Protein AF-A0A7S0BMJ3-F1 (afdb_monomer_lite)

InterPro domains:
  IPR004853 Sugar phosphate transporter domain [PF03151] (7-109)
  IPR050186 Triose Phosphate/Phosphate Translocator [PTHR11132] (7-109)

Structure (mmCIF, N/CA/C/O backbone):
data_AF-A0A7S0BMJ3-F1
#
_entry.id   AF-A0A7S0BMJ3-F1
#
loop_
_atom_site.group_PDB
_atom_site.id
_atom_site.type_symbol
_atom_site.label_atom_id
_atom_site.label_alt_id
_atom_site.label_comp_id
_atom_site.label_asym_id
_atom_site.label_entity_id
_atom_site.label_seq_id
_atom_site.pdbx_PDB_ins_code
_atom_site.Cartn_x
_atom_site.Cartn_y
_atom_site.Cartn_z
_atom_site.occupancy
_atom_site.B_iso_or_equiv
_atom_site.auth_seq_id
_atom_site.auth_comp_id
_atom_site.auth_asym_id
_atom_site.auth_atom_id
_atom_site.pdbx_PDB_model_num
ATOM 1 N N . MET A 1 1 ? -5.653 -22.568 22.540 1.00 68.38 1 MET A N 1
ATOM 2 C CA . MET A 1 1 ? -5.485 -23.350 21.287 1.00 68.38 1 MET A CA 1
ATOM 3 C C . MET A 1 1 ? -6.234 -22.708 20.118 1.00 68.38 1 MET A C 1
ATOM 5 O O . MET A 1 1 ? -5.587 -22.406 19.127 1.00 68.38 1 MET A O 1
ATOM 9 N N . ALA A 1 2 ? -7.537 -22.418 20.243 1.00 80.75 2 ALA A N 1
ATOM 10 C CA . ALA A 1 2 ? -8.333 -21.774 19.185 1.00 80.75 2 ALA A CA 1
ATOM 11 C C . ALA A 1 2 ? -7.806 -20.391 18.738 1.00 80.75 2 ALA A C 1
ATOM 13 O O . ALA A 1 2 ? -7.706 -20.134 17.545 1.00 80.75 2 ALA A O 1
ATOM 14 N N . GLU A 1 3 ? -7.372 -19.536 19.669 1.00 85.94 3 GLU A N 1
ATOM 15 C CA . GLU A 1 3 ? -6.813 -18.212 19.335 1.00 85.94 3 GLU A CA 1
ATOM 16 C C . GLU A 1 3 ? -5.527 -18.301 18.503 1.00 85.94 3 GLU A C 1
ATOM 18 O O . GLU A 1 3 ? -5.340 -17.547 17.553 1.00 85.94 3 GLU A O 1
ATOM 23 N N . ARG A 1 4 ? -4.661 -19.280 18.802 1.00 89.81 4 ARG A N 1
ATOM 24 C CA . ARG A 1 4 ? -3.442 -19.530 18.018 1.00 89.81 4 ARG A CA 1
ATOM 25 C C . ARG A 1 4 ? -3.783 -19.980 16.597 1.00 89.81 4 ARG A C 1
ATOM 27 O O . ARG A 1 4 ? -3.138 -19.538 15.656 1.00 89.81 4 ARG A O 1
ATOM 34 N N . ALA A 1 5 ? -4.811 -20.814 16.438 1.00 91.50 5 ALA A N 1
ATOM 35 C CA . ALA A 1 5 ? -5.287 -21.233 15.123 1.00 91.50 5 ALA A CA 1
ATOM 36 C C . ALA A 1 5 ? -5.880 -20.059 14.321 1.00 91.50 5 ALA A C 1
ATOM 38 O O . ALA A 1 5 ? -5.585 -19.925 13.136 1.00 91.50 5 ALA A O 1
ATOM 39 N N . ALA A 1 6 ? -6.645 -19.171 14.966 1.00 93.38 6 ALA A N 1
ATOM 40 C CA . ALA A 1 6 ? -7.177 -17.966 14.327 1.00 93.38 6 ALA A CA 1
ATOM 41 C C . ALA A 1 6 ? -6.060 -17.010 13.874 1.00 93.38 6 ALA A C 1
ATOM 43 O O . ALA A 1 6 ? -6.091 -16.521 12.748 1.00 93.38 6 ALA A O 1
ATOM 44 N N . LEU A 1 7 ? -5.033 -16.801 14.704 1.00 95.12 7 LEU A N 1
ATOM 45 C CA . LEU A 1 7 ? -3.867 -15.992 14.335 1.00 95.12 7 LEU A CA 1
ATOM 46 C C . LEU A 1 7 ? -3.121 -16.574 13.131 1.00 95.12 7 LEU A C 1
ATOM 48 O O . LEU A 1 7 ? -2.801 -15.838 12.201 1.00 95.12 7 LEU A O 1
ATOM 52 N N . LEU A 1 8 ? -2.887 -17.889 13.111 1.00 95.00 8 LEU A N 1
ATOM 53 C CA . LEU A 1 8 ? -2.249 -18.555 11.972 1.00 95.00 8 LEU A CA 1
ATOM 54 C C . LEU A 1 8 ? -3.072 -18.403 10.688 1.00 95.00 8 LEU A C 1
ATOM 56 O O . LEU A 1 8 ? -2.501 -18.164 9.625 1.00 95.00 8 LEU A O 1
ATOM 60 N N . LEU A 1 9 ? -4.401 -18.481 10.787 1.00 95.62 9 LEU A N 1
ATOM 61 C CA . LEU A 1 9 ? -5.293 -18.241 9.656 1.00 95.62 9 LEU A CA 1
ATOM 62 C C . LEU A 1 9 ? -5.188 -16.795 9.154 1.00 95.62 9 LEU A C 1
ATOM 64 O O . LEU A 1 9 ? -5.043 -16.581 7.952 1.00 95.62 9 LEU A O 1
ATOM 68 N N . TYR A 1 10 ? -5.212 -15.806 10.051 1.00 95.31 10 TYR A N 1
ATOM 69 C CA . TYR A 1 10 ? -5.070 -14.398 9.671 1.00 95.31 10 TYR A CA 1
ATOM 70 C C . TYR A 1 10 ? -3.726 -14.113 9.006 1.00 95.31 10 TYR A C 1
ATOM 72 O O . TYR A 1 10 ? -3.690 -13.448 7.971 1.00 95.31 10 TYR A O 1
ATOM 80 N N . ILE A 1 11 ? -2.639 -14.671 9.543 1.00 95.81 11 ILE A N 1
ATOM 81 C CA . ILE A 1 11 ? -1.304 -14.575 8.949 1.00 95.81 11 ILE A CA 1
ATOM 82 C C . ILE A 1 11 ? -1.302 -15.215 7.554 1.00 95.81 11 ILE A C 1
ATOM 84 O O . ILE A 1 11 ? -0.851 -14.588 6.597 1.00 95.81 11 ILE A O 1
ATOM 88 N N . GLY A 1 12 ? -1.858 -16.421 7.408 1.00 96.31 12 GLY A N 1
ATOM 89 C CA . GLY A 1 12 ? -1.946 -17.115 6.122 1.00 96.31 12 GLY A CA 1
ATOM 90 C C . GLY A 1 12 ? -2.727 -16.324 5.068 1.00 96.31 12 GLY A C 1
ATOM 91 O O . GLY A 1 12 ? -2.234 -16.122 3.956 1.00 96.31 12 GLY A O 1
ATOM 92 N N . CYS A 1 13 ? -3.909 -15.812 5.424 1.00 96.50 13 CYS A N 1
ATOM 93 C CA . CYS A 1 13 ? -4.716 -14.970 4.539 1.00 96.50 13 CYS A CA 1
ATOM 94 C C . CYS A 1 13 ? -3.986 -13.679 4.158 1.00 96.50 13 CYS A C 1
ATOM 96 O O . CYS A 1 13 ? -4.015 -13.275 2.994 1.00 96.50 13 CYS A O 1
ATOM 98 N N . TRP A 1 14 ? -3.304 -13.048 5.115 1.00 95.50 14 TRP A N 1
ATOM 99 C CA . TRP A 1 14 ? -2.537 -11.832 4.872 1.00 95.50 14 TRP A CA 1
ATOM 100 C C . TRP A 1 14 ? -1.383 -12.068 3.893 1.00 95.50 14 TRP A C 1
ATOM 102 O O . TRP A 1 14 ? -1.294 -11.359 2.889 1.00 95.50 14 TRP A O 1
ATOM 112 N N . TYR A 1 15 ? -0.553 -13.094 4.112 1.00 95.12 15 TYR A N 1
ATOM 113 C CA . TYR A 1 15 ? 0.535 -13.442 3.190 1.00 95.12 15 TYR A CA 1
ATOM 114 C C . TYR A 1 15 ? 0.011 -13.811 1.801 1.00 95.12 15 TYR A C 1
ATOM 116 O O . TYR A 1 15 ? 0.538 -13.319 0.803 1.00 95.12 15 TYR A O 1
ATOM 124 N N . GLY A 1 16 ? -1.050 -14.621 1.718 1.00 96.19 16 GLY A N 1
ATOM 125 C CA . GLY A 1 16 ? -1.660 -15.002 0.443 1.00 96.19 16 GLY A CA 1
ATOM 126 C C . GLY A 1 16 ? -2.152 -13.790 -0.351 1.00 96.19 16 GLY A C 1
ATOM 127 O O . GLY A 1 16 ? -1.797 -13.622 -1.521 1.00 96.19 16 GLY A O 1
ATOM 128 N N . ALA A 1 17 ? -2.899 -12.893 0.298 1.00 94.88 17 ALA A N 1
ATOM 129 C CA . ALA A 1 17 ? -3.359 -11.652 -0.319 1.00 94.88 17 ALA A CA 1
ATOM 130 C C . ALA A 1 17 ? -2.186 -10.751 -0.739 1.00 94.88 17 ALA A C 1
ATOM 132 O O . ALA A 1 17 ? -2.220 -10.166 -1.822 1.00 94.88 17 ALA A O 1
ATOM 133 N N . ASN A 1 18 ? -1.125 -10.674 0.070 1.00 94.50 18 ASN A N 1
ATOM 134 C CA . ASN A 1 18 ? 0.049 -9.852 -0.217 1.00 94.50 18 ASN A CA 1
ATOM 135 C C . ASN A 1 18 ? 0.848 -10.375 -1.421 1.00 94.50 18 ASN A C 1
ATOM 137 O O . ASN A 1 18 ? 1.245 -9.589 -2.283 1.00 94.50 18 ASN A O 1
ATOM 141 N N . ILE A 1 19 ? 1.044 -11.692 -1.528 1.00 93.69 19 ILE A N 1
ATOM 142 C CA . ILE A 1 19 ? 1.711 -12.323 -2.677 1.00 93.69 19 ILE A CA 1
ATOM 143 C C . ILE A 1 19 ? 0.942 -12.006 -3.963 1.00 93.69 19 ILE A C 1
ATOM 145 O O . ILE A 1 19 ? 1.528 -11.515 -4.931 1.00 93.69 19 ILE A O 1
ATOM 149 N N . MET A 1 20 ? -0.378 -12.214 -3.950 1.00 95.44 20 MET A N 1
ATOM 150 C CA . MET A 1 20 ? -1.235 -11.899 -5.094 1.00 95.44 20 MET A CA 1
ATOM 151 C C . MET A 1 20 ? -1.182 -10.406 -5.429 1.00 95.44 20 MET A C 1
ATOM 153 O O . MET A 1 20 ? -0.964 -10.037 -6.580 1.00 95.44 20 MET A O 1
ATOM 157 N N . PHE A 1 21 ? -1.297 -9.525 -4.437 1.00 93.31 21 PHE A N 1
ATOM 158 C CA . PHE A 1 21 ? -1.176 -8.087 -4.650 1.00 93.31 21 PHE A CA 1
ATOM 159 C C . PHE A 1 21 ? 0.141 -7.719 -5.348 1.00 93.31 21 PHE A C 1
ATOM 161 O O . PHE A 1 21 ? 0.109 -7.045 -6.374 1.00 93.31 21 PHE A O 1
ATOM 168 N N . ASN A 1 22 ? 1.293 -8.192 -4.862 1.00 93.00 22 ASN A N 1
ATOM 169 C CA . ASN A 1 22 ? 2.591 -7.812 -5.432 1.00 93.00 22 ASN A CA 1
ATOM 170 C C . ASN A 1 22 ? 2.790 -8.327 -6.865 1.00 93.00 22 ASN A C 1
ATOM 172 O O . ASN A 1 22 ? 3.304 -7.589 -7.712 1.00 93.00 22 ASN A O 1
ATOM 176 N N . ILE A 1 23 ? 2.356 -9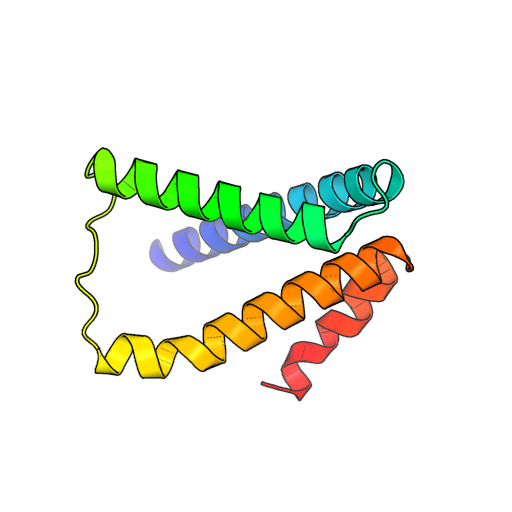.555 -7.169 1.00 92.81 23 ILE A N 1
ATOM 177 C CA . ILE A 1 23 ? 2.450 -10.119 -8.525 1.00 92.81 23 ILE A CA 1
ATOM 178 C C . ILE A 1 23 ? 1.593 -9.302 -9.499 1.00 92.81 23 ILE A C 1
ATOM 180 O O . ILE A 1 23 ? 2.083 -8.882 -10.555 1.00 92.81 23 ILE A O 1
ATOM 184 N N . GLN A 1 24 ? 0.330 -9.049 -9.153 1.00 93.44 24 GLN A N 1
ATOM 185 C CA . GLN A 1 24 ? -0.600 -8.306 -10.005 1.00 93.44 24 GLN A CA 1
ATOM 186 C C . GLN A 1 24 ? -0.157 -6.853 -10.156 1.00 93.44 24 GLN A C 1
ATOM 188 O O . GLN A 1 24 ? -0.140 -6.329 -11.269 1.00 93.44 24 GLN A O 1
ATOM 193 N N . ASN A 1 25 ? 0.265 -6.222 -9.065 1.00 93.38 25 ASN A N 1
ATOM 194 C CA . ASN A 1 25 ? 0.722 -4.843 -9.067 1.00 93.38 25 ASN A CA 1
ATOM 195 C C . ASN A 1 25 ? 1.983 -4.672 -9.924 1.00 93.38 25 ASN A C 1
ATOM 197 O O . ASN A 1 25 ? 2.050 -3.756 -10.739 1.00 93.38 25 ASN A O 1
ATOM 201 N N . LYS A 1 26 ? 2.950 -5.600 -9.855 1.00 90.75 26 LYS A N 1
ATOM 202 C CA . LYS A 1 26 ? 4.122 -5.569 -10.745 1.00 90.75 26 LYS A CA 1
ATOM 203 C C . LYS A 1 26 ? 3.723 -5.698 -12.216 1.00 90.75 26 LYS A C 1
ATOM 205 O O . LYS A 1 26 ? 4.289 -4.996 -13.054 1.00 90.75 26 LYS A O 1
ATOM 210 N N . LYS A 1 27 ? 2.774 -6.581 -12.550 1.00 92.44 27 LYS A N 1
ATOM 211 C CA . LYS A 1 27 ? 2.249 -6.713 -13.923 1.00 92.44 27 LYS A CA 1
ATOM 212 C C . LYS A 1 27 ? 1.580 -5.414 -14.381 1.00 92.44 27 LYS A C 1
ATOM 214 O O . LYS A 1 27 ? 1.882 -4.935 -15.470 1.00 92.44 27 LYS A O 1
ATOM 219 N N . LEU A 1 28 ? 0.746 -4.816 -13.532 1.00 92.75 28 LEU A N 1
ATOM 220 C CA . LEU A 1 28 ? 0.067 -3.552 -13.811 1.00 92.75 28 LEU A CA 1
ATOM 221 C C . LEU A 1 28 ? 1.065 -2.412 -14.033 1.00 92.75 28 LEU A C 1
ATOM 223 O O . LEU A 1 28 ? 0.992 -1.740 -15.054 1.00 92.75 28 LEU A O 1
ATOM 227 N N . LEU A 1 29 ? 2.048 -2.248 -13.145 1.00 90.81 29 LEU A N 1
ATOM 228 C CA . LEU A 1 29 ? 3.077 -1.207 -13.245 1.00 90.81 29 LEU A CA 1
ATOM 229 C C . LEU A 1 29 ? 3.982 -1.374 -14.479 1.00 90.81 29 LEU A C 1
ATOM 231 O O . LEU A 1 29 ? 4.541 -0.392 -14.966 1.00 90.81 29 LEU A O 1
ATOM 235 N N . LYS A 1 30 ? 4.134 -2.596 -15.009 1.00 88.50 30 LYS A N 1
ATOM 236 C CA . LYS A 1 30 ? 4.822 -2.821 -16.292 1.00 88.50 30 LYS A CA 1
ATOM 237 C C . LYS A 1 30 ? 4.013 -2.300 -17.485 1.00 88.50 30 LYS A C 1
ATOM 239 O O . LYS A 1 30 ? 4.616 -1.772 -18.411 1.00 88.50 30 LYS A O 1
ATOM 244 N N . MET A 1 31 ? 2.688 -2.453 -17.464 1.00 90.62 31 MET A N 1
ATOM 245 C CA . MET A 1 31 ? 1.796 -2.026 -18.553 1.00 90.62 31 MET A CA 1
ATOM 246 C C . MET A 1 31 ? 1.420 -0.542 -18.458 1.00 90.62 31 MET A C 1
ATOM 248 O O . MET A 1 31 ? 1.278 0.125 -19.477 1.00 90.62 31 MET A O 1
ATOM 252 N N . PHE A 1 32 ? 1.282 -0.018 -17.240 1.00 88.06 32 PHE A N 1
ATOM 253 C CA . PHE A 1 32 ? 0.866 1.352 -16.967 1.00 88.06 32 PHE A CA 1
ATOM 254 C C . PHE A 1 32 ? 1.945 2.072 -16.139 1.00 88.06 32 PHE A C 1
ATOM 256 O O . PHE A 1 32 ? 2.031 1.871 -14.925 1.00 88.06 32 PHE A O 1
ATOM 263 N N . PRO A 1 33 ? 2.800 2.907 -16.762 1.00 78.81 33 PRO A N 1
ATOM 264 C CA . PRO A 1 33 ? 3.992 3.454 -16.111 1.00 78.81 33 PRO A CA 1
ATOM 265 C C . PRO A 1 33 ? 3.712 4.582 -15.099 1.00 78.81 33 PRO A C 1
ATOM 267 O O . PRO A 1 33 ? 4.653 5.111 -14.510 1.00 78.81 33 PRO A O 1
ATOM 270 N N . LEU A 1 34 ? 2.447 4.940 -14.859 1.00 89.44 34 LEU A N 1
ATOM 271 C CA . LEU A 1 34 ? 2.043 5.993 -13.922 1.00 89.44 34 LEU A CA 1
ATOM 272 C C . LEU A 1 34 ? 1.794 5.424 -12.514 1.00 89.44 34 LEU A C 1
ATOM 274 O O . LEU A 1 34 ? 0.655 5.229 -12.086 1.00 89.44 34 LEU A O 1
ATOM 278 N N . TYR A 1 35 ? 2.874 5.164 -11.775 1.00 89.00 35 TYR A N 1
ATOM 279 C CA . TYR A 1 35 ? 2.829 4.553 -10.437 1.00 89.00 35 TYR A CA 1
ATOM 280 C C . TYR A 1 35 ? 2.017 5.365 -9.408 1.00 89.00 35 TYR A C 1
ATOM 282 O O . TYR A 1 35 ? 1.339 4.785 -8.557 1.00 89.00 35 TYR A O 1
ATOM 290 N N . THR A 1 36 ? 2.021 6.698 -9.499 1.00 90.81 36 THR A N 1
ATOM 291 C CA . THR A 1 36 ? 1.220 7.569 -8.621 1.00 90.81 36 THR A CA 1
ATOM 292 C C . THR A 1 36 ? -0.277 7.390 -8.868 1.00 90.81 36 THR A C 1
ATOM 294 O O . THR A 1 36 ? -1.046 7.277 -7.918 1.00 90.81 36 THR A O 1
ATOM 297 N N . THR A 1 37 ? -0.698 7.280 -10.132 1.00 92.00 37 THR A N 1
ATOM 298 C CA . THR A 1 37 ? -2.101 7.036 -10.503 1.00 92.00 37 THR A CA 1
ATOM 299 C C . THR A 1 37 ? -2.566 5.658 -10.044 1.00 92.00 37 THR A C 1
ATOM 301 O O . THR A 1 37 ? -3.669 5.528 -9.518 1.00 92.00 37 THR A O 1
ATOM 304 N N . VAL A 1 38 ? -1.712 4.637 -10.175 1.00 92.94 38 VAL A N 1
ATOM 305 C CA . VAL A 1 38 ? -1.990 3.291 -9.646 1.00 92.94 38 VAL A CA 1
ATOM 306 C C . VAL A 1 38 ? -2.177 3.335 -8.129 1.00 92.94 38 VAL A C 1
ATOM 308 O O . VAL A 1 38 ? -3.142 2.773 -7.618 1.00 92.94 38 VAL A O 1
ATOM 311 N N . THR A 1 39 ? -1.307 4.057 -7.418 1.00 92.94 39 THR A N 1
ATOM 312 C CA . THR A 1 39 ? -1.409 4.225 -5.960 1.00 92.94 39 THR A CA 1
ATOM 313 C C . THR A 1 39 ? -2.710 4.932 -5.571 1.00 92.94 39 THR A C 1
ATOM 315 O O . THR A 1 39 ? -3.428 4.460 -4.693 1.00 92.94 39 THR A O 1
ATOM 318 N N . LEU A 1 40 ? -3.065 6.022 -6.260 1.00 94.44 40 LEU A N 1
ATOM 319 C CA . LEU A 1 40 ? -4.322 6.741 -6.037 1.00 94.44 40 LEU A CA 1
ATOM 320 C C . LEU A 1 40 ? -5.538 5.829 -6.236 1.00 94.44 40 LEU A C 1
ATOM 322 O O . LEU A 1 40 ? -6.444 5.825 -5.407 1.00 94.44 40 LEU A O 1
ATOM 326 N N . PHE A 1 41 ? -5.543 5.026 -7.302 1.00 93.94 41 PHE A N 1
ATOM 327 C CA . PHE A 1 41 ? -6.628 4.085 -7.571 1.00 93.94 41 PHE A CA 1
ATOM 328 C C . PHE A 1 41 ? -6.730 2.993 -6.496 1.00 93.94 41 PHE A C 1
ATOM 330 O O . PHE A 1 41 ? -7.833 2.658 -6.072 1.00 93.94 41 PHE A O 1
ATOM 337 N N . GLN A 1 42 ? -5.599 2.473 -6.008 1.00 93.88 42 GLN A 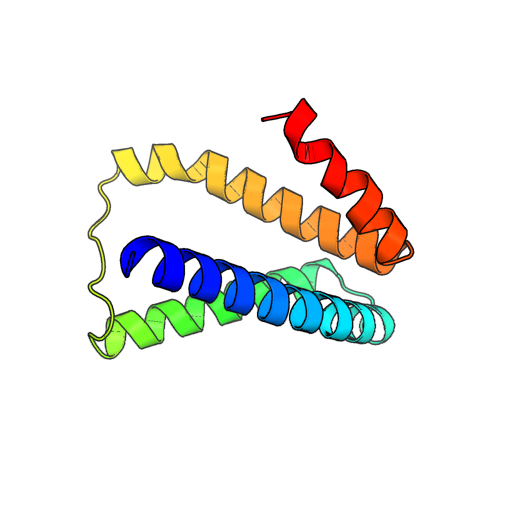N 1
ATOM 338 C CA . GLN A 1 42 ? -5.563 1.488 -4.919 1.00 93.88 42 GLN A CA 1
ATOM 339 C C . GLN A 1 42 ? -6.195 2.041 -3.634 1.00 93.88 42 GLN A C 1
ATOM 341 O O . GLN A 1 42 ? -7.062 1.387 -3.052 1.00 93.88 42 GLN A O 1
ATOM 346 N N . PHE A 1 43 ? -5.825 3.260 -3.228 1.00 94.50 43 PHE A N 1
ATOM 347 C CA . PHE A 1 43 ? -6.440 3.922 -2.073 1.00 94.50 43 PHE A CA 1
ATOM 348 C C . PHE A 1 43 ? -7.914 4.259 -2.313 1.00 94.50 43 PHE A C 1
ATOM 350 O O . PHE A 1 43 ? -8.732 4.060 -1.419 1.00 94.50 43 PHE A O 1
ATOM 357 N N . GLY A 1 44 ? -8.269 4.711 -3.518 1.00 95.38 44 GLY A N 1
ATOM 358 C CA . GLY A 1 44 ? -9.655 4.989 -3.896 1.00 95.38 44 GLY A CA 1
ATOM 359 C C . GLY A 1 44 ? -10.542 3.746 -3.815 1.00 95.38 44 GLY A C 1
ATOM 360 O O . GLY A 1 44 ? -11.625 3.801 -3.238 1.00 95.38 44 GLY A O 1
ATOM 361 N N . MET A 1 45 ? -10.060 2.604 -4.313 1.00 95.38 45 MET A N 1
ATOM 362 C CA . MET A 1 45 ? -10.770 1.327 -4.224 1.00 95.38 45 MET A CA 1
ATOM 363 C C . MET A 1 45 ? -10.889 0.844 -2.774 1.00 95.38 45 MET A C 1
ATOM 365 O O . MET A 1 45 ? -11.964 0.421 -2.359 1.00 95.38 45 MET A O 1
ATOM 369 N N . GLY A 1 46 ? -9.820 0.959 -1.978 1.00 93.50 46 GLY A N 1
ATOM 370 C CA . GLY A 1 46 ? -9.867 0.649 -0.545 1.00 93.50 46 GLY A CA 1
ATOM 371 C C . GLY A 1 46 ? -10.886 1.513 0.207 1.00 93.50 46 GLY A C 1
ATOM 372 O O . GLY A 1 46 ? -11.669 0.997 1.005 1.00 93.50 46 GLY A O 1
ATOM 373 N N . GLY A 1 47 ? -10.938 2.809 -0.109 1.00 93.75 47 GLY A N 1
ATOM 374 C CA . GLY A 1 47 ? -11.940 3.735 0.416 1.00 93.75 47 GLY A CA 1
ATOM 375 C C . GLY A 1 47 ? -13.361 3.365 -0.006 1.00 93.75 47 GLY A C 1
ATOM 376 O O . GLY A 1 47 ? -14.259 3.356 0.830 1.00 93.75 47 GLY A O 1
ATOM 377 N N . LEU A 1 48 ? -13.572 2.986 -1.269 1.00 95.88 48 LEU A N 1
ATOM 378 C CA . LEU A 1 48 ? -14.877 2.539 -1.763 1.00 95.88 48 LEU A CA 1
ATOM 379 C C . LEU A 1 48 ? -15.354 1.276 -1.039 1.00 95.88 48 LEU A C 1
ATOM 381 O O . LEU A 1 48 ? -16.511 1.214 -0.630 1.00 95.88 48 LEU A O 1
ATOM 385 N N . VAL A 1 49 ? -14.470 0.301 -0.818 1.00 94.38 49 VAL A N 1
ATOM 386 C CA . VAL A 1 49 ? -14.794 -0.897 -0.028 1.00 94.38 49 VAL A CA 1
ATOM 387 C C . VAL A 1 49 ? -15.193 -0.510 1.398 1.00 94.38 49 VAL A C 1
ATOM 389 O O . VAL A 1 49 ? -16.214 -0.991 1.889 1.00 94.38 49 VAL A O 1
ATOM 392 N N . ALA A 1 50 ? -14.455 0.395 2.048 1.00 92.44 50 ALA A N 1
ATOM 393 C CA . ALA A 1 50 ? -14.805 0.880 3.385 1.00 92.44 50 ALA A CA 1
ATOM 394 C C . ALA A 1 50 ? -16.180 1.574 3.411 1.00 92.44 50 ALA A C 1
ATOM 396 O O . ALA A 1 50 ? -16.995 1.289 4.289 1.00 92.44 50 ALA A O 1
ATOM 397 N N . LEU A 1 51 ? -16.476 2.416 2.415 1.00 93.12 51 LEU A N 1
ATOM 398 C CA . LEU A 1 51 ? -17.776 3.079 2.277 1.00 93.12 51 LEU A CA 1
ATOM 399 C C . LEU A 1 51 ? -18.916 2.071 2.107 1.00 93.12 51 LEU A C 1
ATOM 401 O O . LEU A 1 51 ? -19.949 2.214 2.757 1.00 93.12 51 LEU A O 1
ATOM 405 N N . VAL A 1 52 ? -18.732 1.034 1.285 1.00 94.69 52 VAL A N 1
ATOM 406 C CA . VAL A 1 52 ? -19.727 -0.037 1.105 1.00 94.69 52 VAL A CA 1
ATOM 407 C C . VAL A 1 52 ? -19.950 -0.801 2.414 1.00 94.69 52 VAL A C 1
ATOM 409 O O . VAL A 1 52 ? -21.095 -1.075 2.777 1.00 94.69 52 VAL A O 1
ATOM 412 N N . LEU A 1 53 ? -18.889 -1.105 3.165 1.00 94.38 53 LEU A N 1
ATOM 413 C CA . LEU A 1 53 ? -18.998 -1.785 4.461 1.00 94.38 53 LEU A CA 1
ATOM 414 C C . LEU A 1 53 ? -19.748 -0.948 5.507 1.00 94.38 53 LEU A C 1
ATOM 416 O O . LEU A 1 53 ? -20.508 -1.508 6.299 1.00 94.38 53 LEU A O 1
ATOM 420 N N . TRP A 1 54 ? -19.571 0.375 5.499 1.00 93.44 54 TRP A N 1
ATOM 421 C CA . TRP A 1 54 ? -20.323 1.281 6.371 1.00 93.44 54 TRP A CA 1
ATOM 422 C C . TRP A 1 54 ? -21.773 1.453 5.917 1.00 93.44 54 TRP A C 1
ATOM 424 O O . TRP A 1 54 ? -22.672 1.419 6.753 1.00 93.44 54 TRP A O 1
ATOM 434 N N . ALA A 1 55 ? -22.018 1.584 4.610 1.00 92.00 55 ALA A N 1
ATOM 435 C CA . ALA A 1 55 ? -23.360 1.742 4.048 1.00 92.00 55 ALA A CA 1
ATOM 436 C C . ALA A 1 55 ? -24.239 0.501 4.273 1.00 92.00 55 ALA A C 1
ATOM 438 O O . ALA A 1 55 ? -25.430 0.624 4.539 1.00 92.00 55 ALA A O 1
ATOM 439 N N . THR A 1 56 ? -23.646 -0.693 4.204 1.00 93.94 56 THR A N 1
ATOM 440 C CA . THR A 1 56 ? -24.332 -1.971 4.470 1.00 93.94 56 THR A CA 1
ATOM 441 C C . THR A 1 56 ? -24.473 -2.288 5.961 1.00 93.94 56 THR A C 1
ATOM 443 O O . THR A 1 56 ? -25.178 -3.228 6.318 1.00 93.94 56 THR A O 1
ATOM 446 N N . GLY A 1 57 ? -23.804 -1.540 6.845 1.00 89.56 57 GLY A N 1
ATOM 447 C CA . GLY A 1 57 ? -23.828 -1.768 8.292 1.00 89.56 57 GLY A CA 1
ATOM 448 C C . GLY A 1 57 ? -23.066 -3.013 8.765 1.00 89.56 57 GLY A C 1
ATOM 449 O O . GLY A 1 57 ? -23.080 -3.302 9.962 1.00 89.56 57 GLY A O 1
ATOM 450 N N . ILE A 1 58 ? -22.372 -3.725 7.865 1.00 92.19 58 ILE A N 1
ATOM 451 C CA . ILE A 1 58 ? -21.531 -4.890 8.198 1.00 92.19 58 ILE A CA 1
ATOM 452 C C . ILE A 1 58 ? -20.415 -4.475 9.159 1.00 92.19 58 ILE A C 1
ATOM 454 O O . ILE A 1 58 ? -20.102 -5.195 10.109 1.00 92.19 58 ILE A O 1
ATOM 458 N N . HIS A 1 59 ? -19.828 -3.298 8.930 1.00 89.69 59 HIS A N 1
ATOM 459 C CA . HIS A 1 59 ? -18.844 -2.710 9.826 1.00 89.69 59 HIS A CA 1
ATOM 460 C C . HIS A 1 59 ? -19.373 -1.401 10.409 1.00 89.69 59 HIS A C 1
ATOM 462 O O . HIS A 1 59 ? -19.784 -0.499 9.677 1.00 89.69 59 HIS A O 1
ATOM 468 N N . LYS A 1 60 ? -19.345 -1.276 11.740 1.00 86.00 60 LYS A N 1
ATOM 469 C CA . LYS A 1 60 ? -19.794 -0.056 12.416 1.00 86.00 60 LYS A CA 1
ATOM 470 C C . LYS A 1 60 ? -18.817 1.080 12.131 1.00 86.00 60 LYS A C 1
ATOM 472 O O . LYS A 1 60 ? -17.636 0.980 12.447 1.00 86.00 60 LYS A O 1
ATOM 477 N N . MET A 1 61 ? -19.325 2.177 11.576 1.00 85.12 61 MET A N 1
ATOM 478 C CA . MET A 1 61 ? -18.535 3.390 11.392 1.00 85.12 61 MET A CA 1
ATOM 479 C C . MET A 1 61 ? -18.164 3.978 12.758 1.00 85.12 61 MET A C 1
ATOM 481 O O . MET A 1 61 ? -19.038 4.326 13.557 1.00 85.12 61 MET A O 1
ATOM 485 N N . HIS A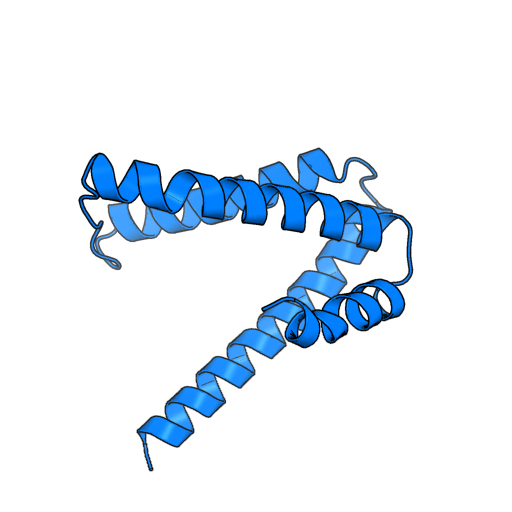 1 62 ? -16.865 4.103 13.019 1.00 83.94 62 HIS A N 1
ATOM 486 C CA . HIS A 1 62 ? -16.361 4.782 14.205 1.00 83.94 62 HIS A CA 1
ATOM 487 C C . HIS A 1 62 ? -16.451 6.303 14.014 1.00 83.94 62 HIS A C 1
ATOM 489 O O . HIS A 1 62 ? -15.967 6.846 13.020 1.00 83.94 62 HIS A O 1
ATOM 495 N N . LYS A 1 63 ? -17.080 7.002 14.964 1.00 84.88 63 LYS A N 1
ATOM 496 C CA . LYS A 1 63 ? -17.156 8.469 14.966 1.00 84.88 63 LYS A CA 1
ATOM 497 C C . LYS A 1 63 ? -15.881 9.035 15.588 1.00 84.88 63 LYS A C 1
ATOM 499 O O . LYS A 1 63 ? -15.853 9.280 16.788 1.00 84.88 63 LYS A O 1
ATOM 504 N N . ALA A 1 64 ? -14.855 9.226 14.762 1.00 84.88 64 ALA A N 1
ATOM 505 C CA . ALA A 1 64 ? -13.589 9.796 15.207 1.00 84.88 64 ALA A CA 1
ATOM 506 C C . ALA A 1 64 ? -13.762 11.255 15.667 1.00 84.88 64 ALA A C 1
ATOM 508 O O . ALA A 1 64 ? -14.415 12.071 15.008 1.00 84.88 64 ALA A O 1
ATOM 509 N N . THR A 1 65 ? -13.145 11.589 16.792 1.00 92.19 65 THR A N 1
ATOM 510 C CA . THR A 1 65 ? -13.015 12.952 17.305 1.00 92.19 65 THR A CA 1
ATOM 511 C C . THR A 1 65 ? -11.970 13.741 16.509 1.00 92.19 65 THR A C 1
ATOM 513 O O . THR A 1 65 ? -11.108 13.190 15.819 1.00 92.19 65 THR A O 1
ATOM 516 N N . LYS A 1 66 ? -12.010 15.078 16.605 1.00 89.50 66 LYS A N 1
ATOM 517 C CA . LYS A 1 66 ? -11.019 15.946 15.940 1.00 89.50 66 LYS A CA 1
ATOM 518 C C . LYS A 1 66 ? -9.587 15.692 16.432 1.00 89.50 66 LYS A C 1
ATOM 520 O O . LYS A 1 66 ? -8.645 15.908 15.676 1.00 89.50 66 LYS A O 1
ATOM 525 N N . GLU A 1 67 ? -9.425 15.268 17.681 1.00 91.44 67 GLU A N 1
ATOM 526 C CA . GLU A 1 67 ? -8.127 14.964 18.293 1.00 91.44 67 GLU A CA 1
ATOM 527 C C . GLU A 1 67 ? -7.543 13.657 17.745 1.00 91.44 67 GLU A C 1
ATOM 529 O O . GLU A 1 67 ? -6.384 13.634 17.331 1.00 91.44 67 GLU A O 1
ATOM 534 N N . GLU A 1 68 ? -8.362 12.612 17.614 1.00 90.12 68 GLU A N 1
ATOM 535 C CA . GLU A 1 68 ? -7.960 11.344 16.988 1.00 90.12 68 GLU A CA 1
ATOM 536 C C . GLU A 1 68 ? -7.560 11.541 15.523 1.00 90.12 68 GLU A C 1
ATOM 538 O O . GLU A 1 68 ? -6.523 11.043 15.087 1.00 90.12 68 GLU A O 1
ATOM 543 N N . LEU A 1 69 ? -8.318 12.343 14.767 1.00 89.44 69 LEU A N 1
ATOM 544 C CA . LEU A 1 69 ? -7.976 12.658 13.377 1.00 89.44 69 LEU A CA 1
ATOM 545 C C . LEU A 1 69 ? -6.623 13.371 13.257 1.00 89.44 69 LEU A C 1
ATOM 547 O O . LEU A 1 69 ? -5.844 13.050 12.358 1.00 89.44 69 LEU A O 1
ATOM 551 N N . LYS A 1 70 ? -6.310 14.302 14.169 1.00 92.38 70 LYS A N 1
ATOM 552 C CA . LYS A 1 70 ? -4.994 14.961 14.202 1.00 92.38 70 LYS A CA 1
ATOM 553 C C . LYS A 1 70 ? -3.867 13.974 14.505 1.00 92.38 70 LYS A C 1
ATOM 555 O O . LYS A 1 70 ? -2.794 14.108 13.926 1.00 92.38 70 LYS A O 1
ATOM 560 N N . SER A 1 71 ? -4.107 12.994 15.375 1.00 91.00 71 SER A N 1
ATOM 561 C CA . SER A 1 71 ? -3.123 11.961 15.719 1.00 91.00 71 SER A CA 1
ATOM 562 C C . SER A 1 71 ? -2.869 10.982 14.564 1.00 91.00 71 SER A C 1
ATOM 564 O O . SER A 1 71 ? -1.727 10.604 14.310 1.00 91.00 71 SER A O 1
ATOM 566 N N . ILE A 1 72 ? -3.910 10.624 13.806 1.00 93.00 72 ILE A N 1
ATOM 567 C CA . ILE A 1 72 ? -3.817 9.678 12.681 1.00 93.00 72 ILE A CA 1
ATOM 568 C C . ILE A 1 72 ? -3.225 10.335 11.427 1.00 93.00 72 ILE A C 1
ATOM 570 O O . ILE A 1 72 ? -2.600 9.660 10.610 1.00 93.00 72 ILE A O 1
ATOM 574 N N . TYR A 1 73 ? -3.387 11.648 11.260 1.00 92.38 73 TYR A N 1
ATOM 575 C CA . TYR A 1 73 ? -2.914 12.373 10.080 1.00 92.38 73 TYR A CA 1
ATOM 576 C C . TYR A 1 73 ? -1.432 12.128 9.713 1.00 92.38 73 TYR A C 1
ATOM 578 O O . TYR A 1 73 ? -1.175 11.758 8.564 1.00 92.38 73 TYR A O 1
ATOM 586 N N . PRO A 1 74 ? -0.444 12.257 10.628 1.00 93.69 74 PRO A N 1
ATOM 587 C CA . PRO A 1 74 ? 0.953 11.961 10.298 1.00 93.69 74 PRO A CA 1
ATOM 588 C C . PRO A 1 74 ? 1.163 10.496 9.896 1.00 93.69 74 PRO A C 1
ATOM 590 O O . PRO A 1 74 ? 1.904 10.217 8.956 1.00 93.69 74 PRO A O 1
ATOM 593 N N . LEU A 1 75 ? 0.467 9.559 10.546 1.00 92.94 75 LEU A N 1
ATOM 594 C CA . LEU A 1 75 ? 0.537 8.138 10.208 1.00 92.94 75 LEU A CA 1
ATOM 595 C C . LEU A 1 75 ? 0.003 7.867 8.795 1.00 92.94 75 LEU A C 1
ATOM 597 O O . LEU A 1 75 ? 0.605 7.092 8.048 1.00 92.94 75 LEU A O 1
ATOM 601 N N . ALA A 1 76 ? -1.096 8.524 8.418 1.00 93.12 76 ALA A N 1
ATOM 602 C CA . ALA A 1 76 ? -1.692 8.423 7.090 1.00 93.12 76 ALA A CA 1
ATOM 603 C C . ALA A 1 76 ? -0.772 9.003 6.004 1.00 93.12 76 ALA A C 1
ATOM 605 O O . ALA A 1 76 ? -0.623 8.394 4.943 1.00 93.12 76 ALA A O 1
ATOM 606 N N . LEU A 1 77 ? -0.108 10.132 6.276 1.00 94.69 77 LEU A N 1
ATOM 607 C CA . LEU A 1 77 ? 0.885 10.710 5.367 1.00 94.69 77 LEU A CA 1
ATOM 608 C C . LEU A 1 77 ? 2.078 9.773 5.159 1.00 94.69 77 LEU A C 1
ATOM 610 O O . LEU A 1 77 ? 2.452 9.513 4.014 1.00 94.69 77 LEU A O 1
ATOM 614 N N . SER A 1 78 ? 2.635 9.219 6.238 1.00 94.00 78 SER A N 1
ATOM 615 C CA . SER A 1 78 ? 3.732 8.249 6.155 1.00 94.00 78 SER A CA 1
ATOM 616 C C . SER A 1 78 ? 3.318 6.985 5.399 1.00 94.00 78 SER A C 1
ATOM 618 O O . SER A 1 78 ? 4.075 6.497 4.560 1.00 94.00 78 SER A O 1
ATOM 620 N N . HIS A 1 79 ? 2.094 6.492 5.611 1.00 93.50 79 HIS A N 1
ATOM 621 C CA . HIS A 1 79 ? 1.547 5.366 4.849 1.00 93.50 79 HIS A CA 1
ATOM 622 C C . HIS A 1 79 ? 1.414 5.685 3.361 1.00 93.50 79 HIS A C 1
ATOM 624 O O . HIS A 1 79 ? 1.808 4.871 2.523 1.00 93.50 79 HIS A O 1
ATOM 630 N N . LEU A 1 80 ? 0.875 6.853 3.011 1.00 94.94 80 LEU A N 1
ATOM 631 C CA . LEU A 1 80 ? 0.743 7.272 1.619 1.00 94.94 80 LEU A CA 1
ATOM 632 C C . LEU A 1 80 ? 2.119 7.368 0.951 1.00 94.94 80 LEU A C 1
ATOM 634 O O . LEU A 1 80 ? 2.323 6.777 -0.111 1.00 94.94 80 LEU A O 1
ATOM 638 N N . ALA A 1 81 ? 3.072 8.045 1.595 1.00 94.94 81 ALA A N 1
ATOM 639 C CA . ALA A 1 81 ? 4.439 8.178 1.102 1.00 94.94 81 ALA A CA 1
ATOM 640 C C . ALA A 1 81 ? 5.105 6.805 0.916 1.00 94.94 81 ALA A C 1
ATOM 642 O O . ALA A 1 81 ? 5.629 6.514 -0.160 1.00 94.94 81 ALA A O 1
ATOM 643 N N . GLY A 1 82 ? 5.010 5.926 1.917 1.00 93.62 82 GLY A N 1
ATOM 644 C CA . GLY A 1 82 ? 5.549 4.568 1.854 1.00 93.62 82 GLY A CA 1
ATOM 645 C C . GLY A 1 82 ? 4.960 3.744 0.706 1.00 93.62 82 GLY A C 1
ATOM 646 O O . GLY A 1 82 ? 5.694 3.035 0.013 1.00 93.62 82 GLY A O 1
ATOM 647 N N . ASN A 1 83 ? 3.658 3.875 0.437 1.00 94.06 83 ASN A N 1
ATOM 648 C CA . ASN A 1 83 ? 3.001 3.183 -0.675 1.00 94.06 83 ASN A CA 1
ATOM 649 C C . ASN A 1 83 ? 3.433 3.731 -2.041 1.00 94.06 83 ASN A C 1
ATOM 651 O O . ASN A 1 83 ? 3.753 2.946 -2.935 1.00 94.06 83 ASN A O 1
ATOM 655 N N . VAL A 1 84 ? 3.515 5.055 -2.199 1.00 95.06 84 VAL A 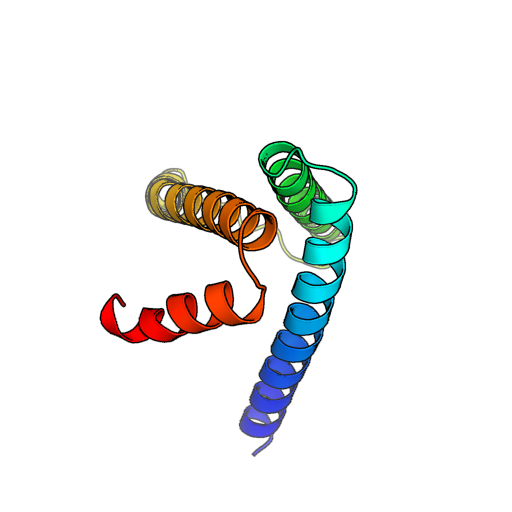N 1
ATOM 656 C CA . VAL A 1 84 ? 4.000 5.679 -3.443 1.00 95.06 84 VAL A CA 1
ATOM 657 C C . VAL A 1 84 ? 5.442 5.255 -3.733 1.00 95.06 84 VAL A C 1
ATOM 659 O O . VAL A 1 84 ? 5.743 4.828 -4.850 1.00 95.06 84 VAL A O 1
ATOM 662 N N . LEU A 1 85 ? 6.323 5.307 -2.730 1.00 94.19 85 LEU A N 1
ATOM 663 C CA . LEU A 1 85 ? 7.727 4.905 -2.864 1.00 94.19 85 LEU A CA 1
ATOM 664 C C . LEU A 1 85 ? 7.874 3.401 -3.122 1.00 94.19 85 LEU A C 1
ATOM 666 O O . LEU A 1 85 ? 8.707 2.993 -3.932 1.00 94.19 85 LEU A O 1
ATOM 670 N N . THR A 1 86 ? 7.031 2.570 -2.506 1.00 93.50 86 THR A N 1
ATOM 671 C CA . THR A 1 86 ? 6.992 1.130 -2.795 1.00 93.50 86 THR A CA 1
ATOM 672 C C . THR A 1 86 ? 6.583 0.880 -4.245 1.00 93.50 86 THR A C 1
ATOM 674 O O . THR A 1 86 ? 7.243 0.104 -4.932 1.00 93.50 86 THR A O 1
ATOM 677 N N . ASN A 1 87 ? 5.549 1.556 -4.751 1.00 93.12 87 ASN A N 1
ATOM 678 C CA . ASN A 1 87 ? 5.116 1.421 -6.144 1.00 93.12 87 ASN A CA 1
ATOM 679 C C . ASN A 1 87 ? 6.170 1.936 -7.138 1.00 93.12 87 ASN A C 1
ATOM 681 O O . ASN A 1 87 ? 6.377 1.318 -8.183 1.00 93.12 87 ASN A O 1
ATOM 685 N N . LEU A 1 88 ? 6.899 3.002 -6.796 1.00 93.31 88 LEU A N 1
ATOM 686 C CA . LEU A 1 88 ? 8.058 3.463 -7.564 1.00 93.31 88 LEU A CA 1
ATOM 687 C C . LEU A 1 88 ? 9.173 2.403 -7.598 1.00 93.31 88 LEU A C 1
ATOM 689 O O . LEU A 1 88 ? 9.671 2.062 -8.673 1.00 93.31 88 LEU A O 1
ATOM 693 N N . SER A 1 89 ? 9.523 1.832 -6.442 1.00 92.56 89 SER A N 1
ATOM 694 C CA . SER A 1 89 ? 10.527 0.767 -6.335 1.00 92.56 89 SER A CA 1
ATOM 695 C C . SER A 1 89 ? 10.112 -0.469 -7.133 1.00 92.56 89 SER A C 1
ATOM 697 O O . SER A 1 89 ? 10.867 -0.936 -7.981 1.00 92.56 89 SER A O 1
ATOM 699 N N . LEU A 1 90 ? 8.873 -0.941 -6.971 1.00 91.69 90 LEU A N 1
ATOM 700 C CA . LEU A 1 90 ? 8.325 -2.060 -7.738 1.00 91.69 90 LEU A CA 1
ATOM 701 C C . LEU A 1 90 ? 8.262 -1.761 -9.235 1.00 91.69 90 LEU A C 1
ATOM 703 O O . LEU A 1 90 ? 8.300 -2.689 -10.040 1.00 91.69 90 LEU A O 1
ATOM 707 N N . ARG A 1 91 ? 8.180 -0.498 -9.656 1.00 89.31 91 ARG A N 1
ATOM 708 C CA . ARG A 1 91 ? 8.242 -0.137 -11.075 1.00 89.31 91 ARG A CA 1
ATOM 709 C C . ARG A 1 91 ? 9.659 -0.237 -11.633 1.00 89.31 91 ARG A C 1
ATOM 711 O O . ARG A 1 91 ? 9.821 -0.762 -12.739 1.00 89.31 91 ARG A O 1
ATOM 718 N N . GLN A 1 92 ? 10.644 0.283 -10.908 1.00 90.38 92 GLN A N 1
ATOM 719 C CA . GLN A 1 92 ? 12.026 0.424 -11.379 1.00 90.38 92 GLN A CA 1
ATOM 720 C C . GLN A 1 92 ? 12.880 -0.825 -11.129 1.00 90.38 92 GLN A C 1
ATOM 722 O O . GLN A 1 92 ? 13.716 -1.170 -11.956 1.00 90.38 92 GLN A O 1
ATOM 727 N N . MET A 1 93 ? 12.630 -1.535 -10.032 1.00 91.44 93 MET A N 1
ATOM 728 C CA . MET A 1 93 ? 13.470 -2.621 -9.531 1.00 91.44 93 MET A CA 1
ATOM 729 C C . MET A 1 93 ? 12.782 -3.987 -9.629 1.00 91.44 93 MET A C 1
ATOM 731 O O . MET A 1 93 ? 11.585 -4.109 -9.925 1.00 91.44 93 MET A O 1
ATOM 735 N N . ALA A 1 94 ? 13.544 -5.055 -9.392 1.00 91.00 94 ALA A N 1
ATOM 736 C CA . ALA A 1 94 ? 12.986 -6.390 -9.211 1.00 91.00 94 ALA A CA 1
ATOM 737 C C . ALA A 1 94 ? 12.151 -6.457 -7.922 1.00 91.00 94 ALA A C 1
ATOM 739 O O . ALA A 1 94 ? 12.506 -5.855 -6.912 1.00 91.00 94 ALA A O 1
ATOM 740 N N . VAL A 1 95 ? 11.067 -7.239 -7.951 1.00 89.50 95 VAL A N 1
ATOM 741 C CA . VAL A 1 95 ? 10.176 -7.431 -6.791 1.00 89.50 95 VAL A CA 1
ATOM 742 C C . VAL A 1 95 ? 10.963 -7.961 -5.590 1.00 89.50 95 VAL A C 1
ATOM 744 O O . VAL A 1 95 ? 10.823 -7.443 -4.487 1.00 89.50 95 VAL A O 1
ATOM 747 N N . SER A 1 96 ? 11.855 -8.931 -5.820 1.00 90.88 96 SER A N 1
ATOM 748 C CA . SER A 1 96 ? 12.737 -9.487 -4.790 1.00 90.88 96 SER A CA 1
ATOM 749 C C . SER A 1 96 ? 13.593 -8.417 -4.117 1.00 90.88 96 SER A C 1
ATOM 751 O O . SER A 1 96 ? 13.618 -8.360 -2.897 1.00 90.88 96 SER A O 1
ATOM 753 N N . PHE A 1 97 ? 14.223 -7.525 -4.888 1.00 92.50 97 PHE A N 1
ATOM 754 C CA . PHE A 1 97 ? 15.052 -6.453 -4.336 1.00 92.50 97 PHE A CA 1
ATOM 755 C C . PHE A 1 97 ? 14.242 -5.498 -3.452 1.00 92.50 97 PHE A C 1
ATOM 757 O O . PHE A 1 97 ? 14.653 -5.208 -2.329 1.00 92.50 97 PHE A O 1
ATOM 764 N N . THR A 1 98 ? 13.063 -5.062 -3.914 1.00 91.81 98 THR A N 1
ATOM 765 C CA . THR A 1 98 ? 12.169 -4.217 -3.109 1.00 91.81 98 THR A CA 1
ATOM 766 C C . THR A 1 98 ? 11.824 -4.889 -1.780 1.00 91.81 98 THR A C 1
ATOM 768 O O . THR A 1 98 ? 11.905 -4.248 -0.735 1.00 91.81 98 THR A O 1
ATOM 771 N N . HIS A 1 99 ? 11.482 -6.180 -1.787 1.00 91.75 99 HIS A N 1
ATOM 772 C CA . HIS A 1 99 ? 11.161 -6.900 -0.553 1.00 91.75 99 HIS A CA 1
ATOM 773 C C . HIS A 1 99 ? 12.378 -7.162 0.340 1.00 91.75 99 HIS A C 1
ATOM 775 O O . HIS A 1 99 ? 12.224 -7.106 1.555 1.00 91.75 99 HIS A O 1
ATOM 781 N N . THR A 1 100 ? 13.574 -7.375 -0.216 1.00 93.69 100 THR A N 1
ATOM 782 C CA . THR A 1 100 ? 14.811 -7.500 0.573 1.00 93.69 100 THR A CA 1
ATOM 783 C C . THR A 1 100 ? 15.102 -6.223 1.353 1.00 93.69 100 THR A C 1
ATOM 785 O O . THR A 1 100 ? 15.412 -6.295 2.537 1.00 93.69 100 THR A O 1
ATOM 788 N N . ILE A 1 101 ? 14.953 -5.050 0.729 1.00 91.94 101 ILE A N 1
ATOM 789 C CA . ILE A 1 101 ? 15.126 -3.772 1.434 1.00 91.94 101 ILE A CA 1
ATOM 790 C C . ILE A 1 101 ? 14.027 -3.581 2.485 1.00 91.94 101 ILE A C 1
ATOM 792 O O . ILE A 1 101 ? 14.322 -3.207 3.616 1.00 91.94 101 ILE A O 1
ATOM 796 N N . LYS A 1 102 ? 12.768 -3.900 2.155 1.00 89.81 102 LYS A N 1
ATOM 797 C CA . LYS A 1 102 ? 11.661 -3.829 3.124 1.00 89.81 102 LYS A CA 1
ATOM 798 C C . LYS A 1 102 ? 11.834 -4.785 4.308 1.00 89.81 102 LYS A C 1
ATOM 800 O O . LYS A 1 102 ? 11.355 -4.477 5.388 1.00 89.81 102 LYS A O 1
ATOM 805 N N . ALA A 1 103 ? 12.538 -5.904 4.145 1.00 91.44 103 ALA A N 1
ATOM 806 C CA . ALA A 1 103 ? 12.818 -6.831 5.241 1.00 91.44 103 ALA A CA 1
ATOM 807 C C . ALA A 1 103 ? 13.711 -6.222 6.340 1.00 91.44 103 ALA A C 1
ATOM 809 O O . ALA A 1 103 ? 13.784 -6.781 7.431 1.00 91.44 103 ALA A O 1
ATOM 810 N N . ALA A 1 104 ? 14.354 -5.077 6.081 1.00 91.69 104 ALA A N 1
ATOM 811 C CA . ALA A 1 104 ? 15.103 -4.318 7.078 1.00 91.69 104 ALA A CA 1
ATOM 812 C C . ALA A 1 104 ? 14.216 -3.427 7.978 1.00 91.69 104 ALA A C 1
ATOM 814 O O . ALA A 1 104 ? 14.738 -2.793 8.888 1.00 91.69 104 ALA A O 1
ATOM 815 N N . GLU A 1 105 ? 12.895 -3.380 7.768 1.00 87.50 105 GLU A N 1
ATOM 816 C CA . GLU A 1 105 ? 11.944 -2.616 8.596 1.00 87.50 105 GLU A CA 1
ATOM 817 C C . GLU A 1 105 ? 12.114 -2.796 10.124 1.00 87.50 105 GLU A C 1
ATOM 819 O O . GLU A 1 105 ? 12.044 -1.784 10.824 1.00 87.50 105 GLU A O 1
ATOM 824 N N . PRO A 1 106 ? 12.436 -3.994 10.668 1.00 89.81 106 PRO A N 1
ATOM 825 C CA . PRO A 1 106 ? 12.651 -4.176 12.108 1.00 89.81 106 PRO A CA 1
ATOM 826 C C . PRO A 1 106 ? 13.809 -3.368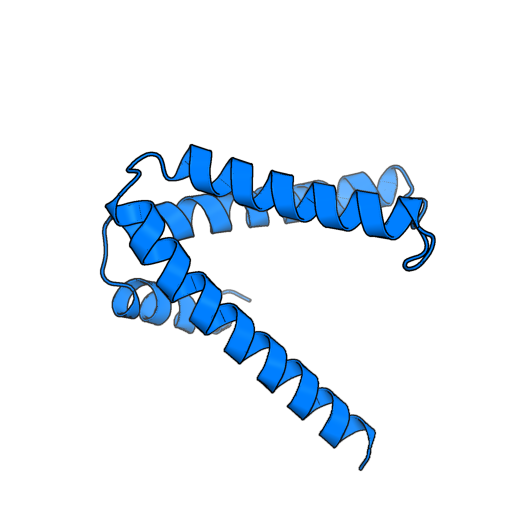 12.709 1.00 89.81 106 PRO A C 1
ATOM 828 O O . PRO A 1 106 ? 13.884 -3.247 13.924 1.00 89.81 106 PRO A O 1
ATOM 831 N N . PHE A 1 107 ? 14.721 -2.825 11.898 1.00 87.94 107 PHE A N 1
ATOM 832 C CA . PHE A 1 107 ? 15.784 -1.937 12.385 1.00 87.94 107 PHE A CA 1
ATOM 833 C C . PHE A 1 107 ? 15.315 -0.488 12.587 1.00 87.94 107 PHE A C 1
ATOM 835 O O . PHE A 1 107 ? 16.049 0.313 13.164 1.00 87.94 107 PHE A O 1
ATOM 842 N N . PHE A 1 108 ? 14.126 -0.141 12.090 1.00 79.56 108 PHE A N 1
ATOM 843 C CA . PHE A 1 108 ? 13.591 1.224 12.061 1.00 79.56 108 PHE A CA 1
ATOM 844 C C . PHE A 1 108 ? 12.266 1.380 12.828 1.00 79.56 108 PHE A C 1
ATOM 846 O O . PHE A 1 108 ? 11.711 2.479 12.833 1.00 79.56 108 PHE A O 1
ATOM 853 N N . SER A 1 109 ? 11.754 0.297 13.428 1.00 66.56 109 SER A N 1
ATOM 854 C CA . SER A 1 109 ? 10.544 0.264 14.271 1.00 66.56 109 SER A CA 1
ATOM 855 C C . SER A 1 109 ? 10.914 0.134 15.741 1.00 66.56 109 SER A C 1
ATOM 857 O O . SER A 1 109 ? 10.228 0.773 16.566 1.00 66.56 109 SER A O 1
#

Organism: NCBI:txid101924

Foldseek 3Di:
DVVVVVVVVVVVVVVVVVVVCLVVLLVVCQVPVCLLVVLVVVVVVVVVVVVVCCVVVVDPDDPDDPVNCVVCVVVVVVVSVVSSVLSVCSNPHPSVVSVVVVVC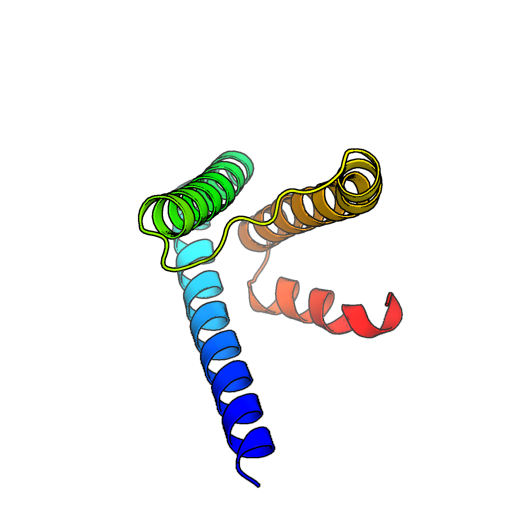VVVVD

Sequence (109 aa):
MAERAALLLYIGCWYGANIMFNIQNKKLLKMFPLYTTVTLFQFGMGGLVALVLWATGIHKMHKATKEELKSIYPLALSHLAGNVLTNLSLRQMAVSFTHTIKAAEPFFS

Radius of gyration: 16.74 Å; chains: 1; bounding box: 40×39×40 Å

Secondary structure (DSSP, 8-state):
-HHHHHHHHHHHHHHHHHHHHHHHHHHHHHH---HHHHHHHHHHHHHHHHHHHHHTTSSPPP---HHHHHHHHHHHHHHHHHHHHHHHHHHHS-HHHHHHHHTTGGGT-

pLDDT: mean 91.46, std 4.69, range [66.56, 96.5]